Protein AF-A0A383APG3-F1 (afdb_monomer_lite)

Radius of gyration: 12.07 Å; chains: 1; bounding box: 30×22×38 Å

Organism: NCBI:txid408172

Foldseek 3Di:
DAEEEEQEDEEAPADDPVNVVSLVVQLVSQVVVHNYEYEYQEHPCVRRPHPGNYHYHHVHYPPPDPDDD

pLDDT: mean 89.01, std 10.86, range [44.0, 97.19]

Sequence (69 aa):
MKMKIVVVVPYLKSFGGASRYAWELSEYLATQGDDVVITSLYTDKTTYSSDTELKIIDFGDEKNLTQSL

Secondary structure (DSSP, 8-state):
---EEEEE-S-BSS--HHHHHHHHHHHHHHHTT-EEEEEES-B-TTTS--SSS-EEEESS-TT------

Structure (mmCIF, N/CA/C/O backbone):
data_AF-A0A383APG3-F1
#
_entry.id   AF-A0A383APG3-F1
#
loop_
_atom_site.group_PDB
_atom_site.id
_atom_site.type_symbol
_atom_site.label_atom_id
_atom_site.label_alt_id
_atom_site.label_comp_id
_atom_site.label_asym_id
_atom_site.label_entity_id
_atom_site.label_seq_id
_atom_site.pdbx_PDB_ins_code
_atom_site.Cartn_x
_atom_site.Cartn_y
_atom_site.Cartn_z
_atom_site.occupancy
_atom_site.B_iso_or_equiv
_atom_site.auth_seq_id
_atom_site.auth_comp_id
_atom_site.auth_asym_id
_atom_site.auth_atom_id
_atom_site.pdbx_PDB_model_num
ATOM 1 N N . MET A 1 1 ? -19.108 1.212 12.532 1.00 65.19 1 MET A N 1
ATOM 2 C CA . MET A 1 1 ? -19.290 -0.069 11.811 1.00 65.19 1 MET A CA 1
ATOM 3 C C . MET A 1 1 ? -17.991 -0.313 11.066 1.00 65.19 1 MET A C 1
ATOM 5 O O . MET A 1 1 ? -17.547 0.632 10.439 1.00 65.19 1 MET A O 1
ATOM 9 N N . LYS A 1 2 ? -17.369 -1.491 11.178 1.00 85.94 2 LYS A N 1
ATOM 10 C CA . LYS A 1 2 ? -16.124 -1.804 10.456 1.00 85.94 2 LYS A CA 1
ATOM 11 C C . LYS A 1 2 ? -16.460 -2.110 8.995 1.00 85.94 2 LYS A C 1
ATOM 13 O O . LYS A 1 2 ? -17.224 -3.044 8.741 1.00 85.94 2 LYS A O 1
ATOM 18 N N . MET A 1 3 ? -15.955 -1.307 8.067 1.00 94.75 3 MET A N 1
ATOM 19 C CA . MET A 1 3 ? -16.201 -1.434 6.631 1.00 94.75 3 MET A CA 1
ATOM 20 C C . MET A 1 3 ? -15.078 -2.222 5.952 1.00 94.75 3 MET A C 1
ATOM 22 O O . MET A 1 3 ? -13.964 -2.326 6.463 1.00 94.75 3 MET A O 1
ATOM 26 N N . LYS A 1 4 ? -15.391 -2.794 4.786 1.00 96.56 4 LYS A N 1
ATOM 27 C CA . LYS A 1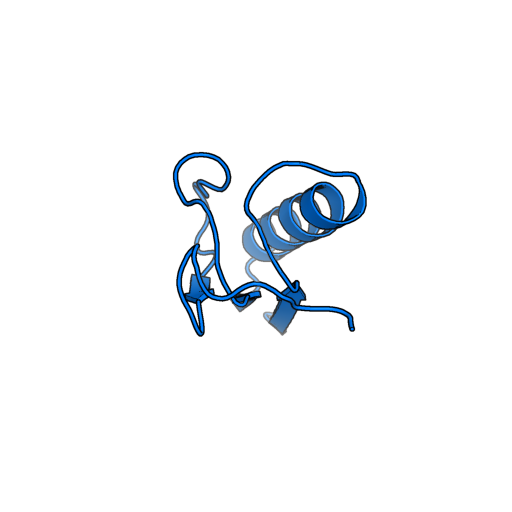 4 ? -14.399 -3.374 3.874 1.00 96.56 4 LYS A CA 1
ATOM 28 C C . LYS A 1 4 ? -14.235 -2.430 2.697 1.00 96.56 4 LYS A C 1
ATOM 30 O O . LYS A 1 4 ? -15.230 -2.119 2.041 1.00 96.56 4 LYS A O 1
ATOM 35 N N . ILE A 1 5 ? -13.015 -1.972 2.449 1.00 96.88 5 ILE A N 1
ATOM 36 C CA . ILE A 1 5 ? -12.739 -0.909 1.481 1.00 96.88 5 ILE A CA 1
ATOM 37 C C . ILE A 1 5 ? -11.651 -1.382 0.524 1.00 96.88 5 ILE A C 1
ATOM 39 O O . ILE A 1 5 ? -10.589 -1.829 0.950 1.00 96.88 5 ILE A O 1
ATOM 43 N N . VAL A 1 6 ? -11.922 -1.270 -0.776 1.00 97.12 6 VAL A N 1
ATOM 44 C CA . VAL A 1 6 ? -10.945 -1.547 -1.831 1.00 97.12 6 VAL A CA 1
ATOM 45 C C . VAL A 1 6 ? -10.596 -0.235 -2.514 1.00 97.12 6 VAL A C 1
ATOM 47 O O . VAL A 1 6 ? -11.459 0.407 -3.112 1.00 97.12 6 VAL A O 1
ATOM 50 N N . VAL A 1 7 ? -9.330 0.154 -2.424 1.00 96.19 7 VAL A N 1
ATOM 51 C CA . VAL A 1 7 ? -8.783 1.338 -3.082 1.00 96.19 7 VAL A CA 1
ATOM 52 C C . VAL A 1 7 ? -8.019 0.874 -4.312 1.00 96.19 7 VAL A C 1
ATOM 54 O O . VAL A 1 7 ? -7.061 0.110 -4.214 1.00 96.19 7 VAL A O 1
ATOM 57 N N . VAL A 1 8 ? -8.471 1.303 -5.488 1.00 94.75 8 VAL A N 1
ATOM 58 C CA . VAL A 1 8 ? -7.842 0.950 -6.765 1.00 94.75 8 VAL A CA 1
ATOM 59 C C . VAL A 1 8 ? -6.973 2.116 -7.209 1.00 94.75 8 VAL A C 1
ATOM 61 O O . VAL A 1 8 ? -7.479 3.200 -7.501 1.00 94.75 8 VAL A O 1
ATOM 64 N N . VAL A 1 9 ? -5.666 1.890 -7.268 1.00 92.12 9 VAL A N 1
ATOM 65 C CA . VAL A 1 9 ? -4.681 2.869 -7.738 1.00 92.12 9 VAL A CA 1
ATOM 66 C C . VAL A 1 9 ? -3.812 2.225 -8.808 1.00 92.12 9 VAL A C 1
ATOM 68 O O . VAL A 1 9 ? -3.377 1.096 -8.635 1.00 92.12 9 VAL A O 1
ATOM 71 N N . PRO A 1 10 ? -3.542 2.907 -9.929 1.00 87.88 10 PRO A N 1
ATOM 72 C CA . PRO A 1 10 ? -2.917 2.263 -11.077 1.00 87.88 10 PRO A CA 1
ATOM 73 C C . PRO A 1 10 ? -1.473 1.826 -10.802 1.00 87.88 10 PRO A C 1
ATOM 75 O O . PRO A 1 10 ? -1.116 0.685 -11.084 1.00 87.88 10 PRO A O 1
ATOM 78 N N . TYR A 1 11 ? -0.643 2.724 -10.260 1.00 90.19 11 TYR A N 1
ATOM 79 C CA . TYR A 1 11 ? 0.798 2.509 -10.140 1.00 90.19 11 TYR A CA 1
ATOM 80 C C . TYR A 1 11 ? 1.392 3.354 -9.003 1.00 90.19 11 TYR A C 1
ATOM 82 O O . TYR A 1 11 ? 1.362 4.586 -9.055 1.00 90.19 11 TYR A O 1
ATOM 90 N N . LEU A 1 12 ? 1.932 2.706 -7.972 1.00 92.44 12 LEU A N 1
ATOM 91 C CA . LEU A 1 12 ? 2.467 3.334 -6.761 1.00 92.44 12 LEU A CA 1
ATOM 92 C C . LEU A 1 12 ? 4.000 3.246 -6.728 1.00 92.44 12 LEU A C 1
ATOM 94 O O . LEU A 1 12 ? 4.586 2.603 -5.866 1.00 92.44 12 LEU A O 1
ATOM 98 N N . LYS A 1 13 ? 4.673 3.900 -7.681 1.00 91.31 13 LYS A N 1
ATOM 99 C CA . LYS A 1 13 ? 6.150 3.937 -7.747 1.00 91.31 13 LYS A CA 1
ATOM 100 C C . LYS A 1 13 ? 6.780 5.129 -7.025 1.00 91.31 13 LYS A C 1
ATOM 102 O O . LYS A 1 13 ? 7.899 5.039 -6.545 1.00 91.31 13 LYS A O 1
ATOM 107 N N . SER A 1 14 ? 6.087 6.262 -6.977 1.00 90.12 14 SER A N 1
ATOM 108 C CA . SER A 1 14 ? 6.546 7.480 -6.301 1.00 90.12 14 SER A CA 1
ATOM 109 C C . SER A 1 14 ? 5.354 8.322 -5.847 1.00 90.12 14 SER A C 1
ATOM 111 O O . SER A 1 14 ? 4.223 8.102 -6.298 1.00 90.12 14 SER A O 1
ATOM 113 N N . PHE A 1 15 ? 5.576 9.273 -4.937 1.00 88.75 15 PHE A N 1
ATOM 114 C CA . PHE A 1 15 ? 4.527 10.178 -4.463 1.00 88.75 15 PHE A CA 1
ATOM 115 C C . PHE A 1 15 ? 4.253 11.304 -5.470 1.00 88.75 15 PHE A C 1
ATOM 117 O O . PHE A 1 15 ? 4.991 12.284 -5.553 1.00 88.75 15 PHE A O 1
ATOM 124 N N . GLY A 1 16 ? 3.151 11.175 -6.205 1.00 88.38 16 GLY A N 1
ATOM 125 C CA . GLY A 1 16 ? 2.456 12.271 -6.878 1.00 88.38 16 GLY A CA 1
ATOM 126 C C . GLY A 1 16 ? 1.199 12.660 -6.094 1.00 88.38 16 GLY A C 1
ATOM 127 O O . GLY A 1 16 ? 0.843 12.003 -5.121 1.00 88.38 16 GLY A O 1
ATOM 128 N N . GLY A 1 17 ? 0.488 13.710 -6.515 1.00 91.50 17 GLY A N 1
ATOM 129 C CA . GLY A 1 17 ? -0.692 14.193 -5.780 1.00 91.50 17 GLY A CA 1
ATOM 130 C C . GLY A 1 17 ? -1.775 13.122 -5.581 1.00 91.50 17 GLY A C 1
ATOM 131 O O . GLY A 1 17 ? -2.232 12.904 -4.463 1.00 91.50 17 GLY A O 1
ATOM 132 N N . ALA A 1 18 ? -2.137 12.407 -6.650 1.00 90.56 18 ALA A N 1
ATOM 133 C CA . ALA A 1 18 ? -3.171 11.375 -6.595 1.00 90.56 18 ALA A CA 1
ATOM 134 C C . ALA A 1 18 ? -2.745 10.143 -5.779 1.00 90.56 18 ALA A C 1
ATOM 136 O O . ALA A 1 18 ? -3.518 9.657 -4.957 1.00 90.56 18 ALA A O 1
ATOM 137 N N . SER A 1 19 ? -1.515 9.656 -5.977 1.00 92.50 19 SER A N 1
ATOM 138 C CA . SER A 1 19 ? -1.013 8.485 -5.253 1.00 92.50 19 SER A CA 1
ATOM 139 C C . SER A 1 19 ? -0.798 8.776 -3.769 1.00 92.50 19 SER A C 1
ATOM 141 O O . SER A 1 19 ? -1.156 7.952 -2.933 1.00 92.50 19 SER A O 1
ATOM 143 N N . ARG A 1 20 ? -0.321 9.980 -3.428 1.00 93.44 20 ARG A N 1
ATOM 144 C CA . ARG A 1 20 ? -0.201 10.435 -2.040 1.00 93.44 20 ARG A CA 1
ATOM 145 C C . ARG A 1 20 ? -1.556 10.544 -1.352 1.00 93.44 20 ARG A C 1
ATOM 147 O O . ARG A 1 20 ? -1.706 10.030 -0.253 1.00 93.44 20 ARG A O 1
ATOM 154 N N . TYR A 1 21 ? -2.540 11.163 -2.004 1.00 94.88 21 TYR A N 1
ATOM 155 C CA . TYR A 1 21 ? -3.887 11.273 -1.445 1.00 94.88 21 TYR A CA 1
ATOM 156 C C . TYR A 1 21 ? -4.513 9.898 -1.199 1.00 94.88 21 TYR A C 1
ATOM 158 O O . TYR A 1 21 ? -5.018 9.637 -0.111 1.00 94.88 21 TYR A O 1
ATOM 166 N N . ALA A 1 22 ? -4.450 9.006 -2.194 1.00 95.31 22 ALA A N 1
ATOM 167 C CA . ALA A 1 22 ? -4.986 7.657 -2.063 1.00 95.31 22 ALA A CA 1
ATOM 168 C C . ALA A 1 22 ? -4.306 6.891 -0.921 1.00 95.31 22 ALA A C 1
ATOM 170 O O . ALA A 1 22 ? -4.990 6.228 -0.144 1.00 95.31 22 ALA A O 1
ATOM 171 N N . TRP A 1 23 ? -2.985 7.018 -0.790 1.00 95.38 23 TRP A N 1
ATOM 172 C CA . TRP A 1 23 ? -2.227 6.403 0.293 1.00 95.38 23 TRP A CA 1
ATOM 173 C C . TRP A 1 23 ? -2.632 6.939 1.670 1.00 95.38 23 TRP A C 1
ATOM 175 O O . TRP A 1 23 ? -3.078 6.168 2.513 1.00 95.38 23 TRP A O 1
ATOM 185 N N . GLU A 1 24 ? -2.555 8.256 1.883 1.00 95.06 24 GLU A N 1
ATOM 186 C CA . GLU A 1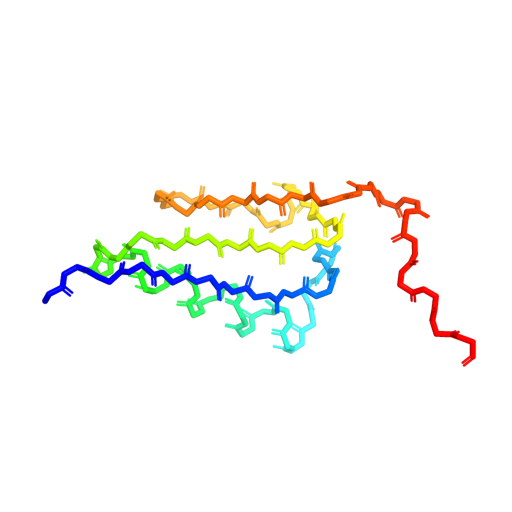 24 ? -2.866 8.883 3.177 1.00 95.06 24 GLU A CA 1
ATOM 187 C C . GLU A 1 24 ? -4.327 8.649 3.597 1.00 95.06 24 GLU A C 1
ATOM 189 O O . GLU A 1 24 ? -4.605 8.416 4.774 1.00 95.06 24 GLU A O 1
ATOM 194 N N . LEU A 1 25 ? -5.265 8.643 2.644 1.00 96.06 25 LEU A N 1
ATOM 195 C CA . LEU A 1 25 ? -6.658 8.283 2.909 1.00 96.06 25 LEU A CA 1
ATOM 196 C C . LEU A 1 25 ? -6.791 6.818 3.340 1.00 96.06 25 LEU A C 1
ATOM 198 O O . LEU A 1 25 ? -7.539 6.521 4.268 1.00 96.06 25 LEU A O 1
ATOM 202 N N . SER A 1 26 ? -6.083 5.908 2.671 1.00 96.19 26 SER A N 1
ATOM 203 C CA . SER A 1 26 ? -6.146 4.478 2.983 1.00 96.19 26 SER A CA 1
ATOM 204 C C . SER A 1 26 ? -5.573 4.181 4.367 1.00 96.19 26 SER A C 1
ATOM 206 O O . SER A 1 26 ? -6.198 3.454 5.138 1.00 96.19 26 SER A O 1
ATOM 208 N N . GLU A 1 27 ? -4.444 4.807 4.709 1.00 95.75 27 GLU A N 1
ATOM 209 C CA . GLU A 1 27 ? -3.869 4.775 6.057 1.00 95.75 27 GLU A CA 1
ATOM 210 C C . GLU A 1 27 ? -4.874 5.284 7.087 1.00 95.75 27 GLU A C 1
ATOM 212 O O . GLU A 1 27 ? -5.178 4.597 8.060 1.00 95.75 27 GLU A O 1
ATOM 217 N N . TYR A 1 28 ? -5.457 6.463 6.852 1.00 95.44 28 TYR A N 1
ATOM 218 C CA . TYR A 1 28 ? -6.445 7.029 7.762 1.00 95.44 28 TYR A CA 1
ATOM 219 C C . TYR A 1 28 ? -7.621 6.070 7.994 1.00 95.44 28 TYR A C 1
ATOM 221 O O . TYR A 1 28 ? -7.960 5.797 9.144 1.00 95.44 28 TYR A O 1
ATOM 229 N N . LEU A 1 29 ? -8.201 5.499 6.938 1.00 95.31 29 LEU A N 1
ATOM 230 C CA . LEU A 1 29 ? -9.300 4.535 7.052 1.00 95.31 29 LEU A CA 1
ATOM 231 C C . LEU A 1 29 ? -8.889 3.286 7.850 1.00 95.31 29 LEU A C 1
ATOM 233 O O . LEU A 1 29 ? -9.630 2.849 8.733 1.00 95.31 29 LEU A O 1
ATOM 237 N N . ALA A 1 30 ? -7.681 2.764 7.624 1.00 95.00 30 ALA A N 1
ATOM 238 C CA . ALA A 1 30 ? -7.150 1.646 8.400 1.00 95.00 30 ALA A CA 1
ATOM 239 C C . ALA A 1 30 ? -7.021 2.002 9.894 1.00 95.00 30 ALA A C 1
ATOM 241 O O . ALA A 1 30 ? -7.410 1.206 10.751 1.00 95.00 30 ALA A O 1
ATOM 242 N N . THR A 1 31 ? -6.586 3.224 10.238 1.00 94.44 31 THR A N 1
ATOM 243 C CA . THR A 1 31 ? -6.539 3.679 11.646 1.00 94.44 31 THR A CA 1
ATOM 244 C C . THR A 1 31 ? -7.915 3.796 12.302 1.00 94.44 31 THR A C 1
ATOM 246 O O . THR A 1 31 ? -8.019 3.674 13.521 1.00 94.44 31 THR A O 1
ATOM 249 N N . GLN A 1 32 ? -8.984 3.997 11.524 1.00 93.75 32 GLN A N 1
ATOM 250 C CA . GLN A 1 32 ? -10.360 3.983 12.040 1.00 93.75 32 GLN A CA 1
ATOM 251 C C . GLN A 1 32 ? -10.888 2.558 12.282 1.00 93.75 32 GLN A C 1
ATOM 253 O O . GLN A 1 32 ? -12.002 2.374 12.776 1.00 93.75 32 GLN A O 1
ATOM 258 N N . GLY A 1 33 ? -10.075 1.543 11.981 1.00 93.56 33 GLY A N 1
ATOM 259 C CA . GLY A 1 33 ? -10.375 0.137 12.196 1.00 93.56 33 GLY A CA 1
ATOM 260 C C . GLY A 1 33 ? -11.017 -0.555 10.997 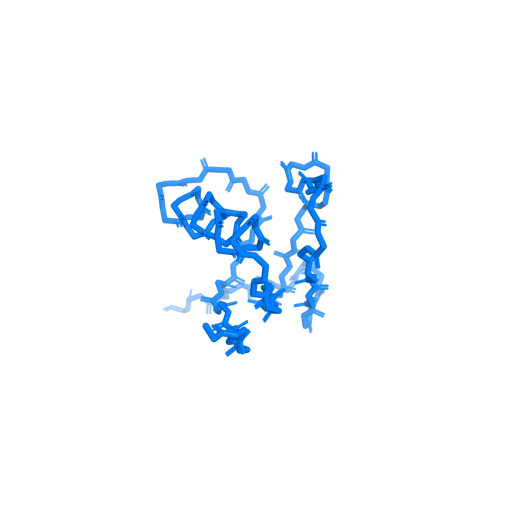1.00 93.56 33 GLY A C 1
ATOM 261 O O . GLY A 1 33 ? -11.427 -1.706 11.160 1.00 93.56 33 GLY A O 1
ATOM 262 N N . ASP A 1 34 ? -11.108 0.092 9.830 1.00 95.25 34 ASP A N 1
ATOM 263 C CA . ASP A 1 34 ? -11.622 -0.513 8.595 1.00 95.25 34 ASP A CA 1
ATOM 264 C C . ASP A 1 34 ? -10.639 -1.541 7.999 1.00 95.25 34 ASP A C 1
ATOM 266 O O . ASP A 1 34 ? -9.429 -1.456 8.190 1.00 95.25 34 ASP A O 1
ATOM 270 N N . ASP A 1 35 ? -11.155 -2.549 7.282 1.00 95.75 35 ASP A N 1
ATOM 271 C CA . ASP A 1 35 ? -10.333 -3.519 6.532 1.00 95.75 35 ASP A CA 1
ATOM 272 C C . ASP A 1 35 ? -10.076 -2.951 5.133 1.00 95.75 35 ASP A C 1
ATOM 274 O O . ASP A 1 35 ? -10.943 -3.013 4.251 1.00 95.75 35 ASP A O 1
ATOM 278 N N . VAL A 1 36 ? -8.907 -2.332 4.968 1.00 97.06 36 VAL A N 1
ATOM 279 C CA . VAL A 1 36 ? -8.530 -1.592 3.761 1.00 97.06 36 VAL A CA 1
ATOM 280 C C . VAL A 1 36 ? -7.555 -2.409 2.922 1.00 97.06 36 VAL A C 1
ATOM 282 O O . VAL A 1 36 ? -6.509 -2.857 3.397 1.00 97.06 36 VAL A O 1
ATOM 285 N N . VAL A 1 37 ? -7.896 -2.573 1.647 1.00 97.19 37 VAL A N 1
ATOM 286 C CA . VAL A 1 37 ? -7.040 -3.201 0.643 1.00 97.19 37 VAL A CA 1
ATOM 287 C C . VAL A 1 37 ? -6.721 -2.182 -0.438 1.00 97.19 37 VAL A C 1
ATOM 289 O O . VAL A 1 37 ? -7.618 -1.712 -1.139 1.00 97.19 37 VAL A O 1
ATOM 292 N N . ILE A 1 38 ? -5.440 -1.880 -0.614 1.00 96.56 38 ILE A N 1
ATOM 293 C CA . ILE A 1 38 ? -4.946 -1.200 -1.805 1.00 96.56 38 ILE A CA 1
ATOM 294 C C . ILE A 1 38 ? -4.676 -2.253 -2.869 1.00 96.56 38 ILE A C 1
ATOM 296 O O . ILE A 1 38 ? -3.969 -3.234 -2.641 1.00 96.56 38 ILE A O 1
ATOM 300 N N . THR A 1 39 ? -5.239 -2.033 -4.046 1.00 95.44 39 THR A N 1
ATOM 301 C CA . THR A 1 39 ? -4.979 -2.846 -5.227 1.00 95.44 39 THR A CA 1
ATOM 302 C C . THR A 1 39 ? -4.305 -1.988 -6.280 1.00 95.44 39 THR A C 1
ATOM 304 O O . THR A 1 39 ? -4.765 -0.879 -6.571 1.00 95.44 39 THR A O 1
ATOM 307 N N . SER A 1 40 ? -3.200 -2.486 -6.825 1.00 93.25 40 SER A N 1
ATOM 308 C CA . SER A 1 40 ? -2.424 -1.767 -7.830 1.00 93.25 40 SER A CA 1
ATOM 309 C C . SER A 1 40 ? -1.777 -2.711 -8.835 1.00 93.25 40 SER A C 1
ATOM 311 O O . SER A 1 40 ? -1.755 -3.923 -8.627 1.00 93.25 40 SER A O 1
ATOM 313 N N . LEU A 1 41 ? -1.254 -2.188 -9.946 1.00 92.06 41 LEU A N 1
ATOM 314 C CA . LEU A 1 41 ? -0.390 -3.005 -10.806 1.00 92.06 41 LEU A CA 1
ATOM 315 C C . LEU A 1 41 ? 0.976 -3.229 -10.162 1.00 92.06 41 LEU A C 1
ATOM 317 O O . LEU A 1 41 ? 1.529 -4.313 -10.289 1.00 92.06 41 LEU A O 1
ATOM 321 N N . TYR A 1 42 ? 1.503 -2.224 -9.472 1.00 92.75 42 TYR A N 1
ATOM 322 C CA . TYR A 1 42 ? 2.776 -2.300 -8.774 1.00 92.75 42 TYR A CA 1
ATOM 323 C C . TYR A 1 42 ? 2.849 -1.234 -7.688 1.00 92.75 42 TYR A C 1
ATOM 325 O O . TYR A 1 42 ? 2.520 -0.065 -7.928 1.00 92.75 42 TYR A O 1
ATOM 333 N N . THR A 1 43 ? 3.385 -1.640 -6.541 1.00 93.81 43 THR A N 1
ATOM 334 C CA . THR A 1 43 ? 3.718 -0.767 -5.424 1.00 93.81 43 THR A CA 1
ATOM 335 C C . THR A 1 43 ? 5.191 -0.897 -5.079 1.00 93.81 43 THR A C 1
ATOM 337 O O . THR A 1 43 ? 5.680 -1.982 -4.763 1.00 93.81 43 THR A O 1
ATOM 340 N N . ASP A 1 44 ? 5.901 0.227 -5.069 1.00 93.06 44 ASP A N 1
ATOM 341 C CA . ASP A 1 44 ? 7.215 0.305 -4.448 1.00 93.06 44 ASP A CA 1
ATOM 342 C C . ASP A 1 44 ? 7.051 0.316 -2.924 1.00 93.06 44 ASP A C 1
ATOM 344 O O . ASP A 1 44 ? 6.774 1.348 -2.315 1.00 93.06 44 ASP A O 1
ATOM 348 N N . LYS A 1 45 ? 7.255 -0.848 -2.306 1.00 90.94 45 LYS A N 1
ATOM 349 C CA . LYS A 1 45 ? 7.113 -1.059 -0.856 1.00 90.94 45 LYS A CA 1
ATOM 350 C C . LYS A 1 45 ? 8.206 -0.384 -0.023 1.00 90.94 45 LYS A C 1
ATOM 352 O O . LYS A 1 45 ? 8.103 -0.378 1.199 1.00 90.94 45 LYS A O 1
ATOM 357 N N . THR A 1 46 ? 9.245 0.166 -0.655 1.00 91.88 46 THR A N 1
ATOM 358 C CA . THR A 1 46 ? 10.233 1.006 0.040 1.00 91.88 46 THR A CA 1
ATOM 359 C C . THR A 1 46 ? 9.728 2.436 0.211 1.00 91.88 46 THR A C 1
ATOM 361 O O . THR A 1 46 ? 9.954 3.044 1.252 1.00 91.88 46 THR A O 1
ATOM 364 N N . THR A 1 47 ? 8.998 2.948 -0.785 1.00 90.31 47 THR A N 1
ATOM 365 C CA . THR A 1 47 ? 8.368 4.275 -0.753 1.00 90.31 47 THR A CA 1
ATOM 366 C C . THR A 1 47 ? 7.031 4.245 -0.007 1.00 90.31 47 THR A C 1
ATOM 368 O O . THR A 1 47 ? 6.725 5.145 0.773 1.00 90.31 47 THR A O 1
ATOM 371 N N . TYR A 1 48 ? 6.235 3.204 -0.245 1.00 88.81 48 TYR A N 1
ATOM 372 C CA . TYR A 1 48 ? 4.903 2.988 0.315 1.00 88.81 48 TYR A CA 1
ATOM 373 C C . TYR A 1 48 ? 4.950 1.892 1.382 1.00 88.81 48 TYR A C 1
ATOM 375 O O . TYR A 1 48 ? 4.459 0.778 1.192 1.00 88.81 48 TYR A O 1
ATOM 383 N N . SER A 1 49 ? 5.595 2.208 2.503 1.00 86.50 49 SER A N 1
ATOM 384 C CA . SER 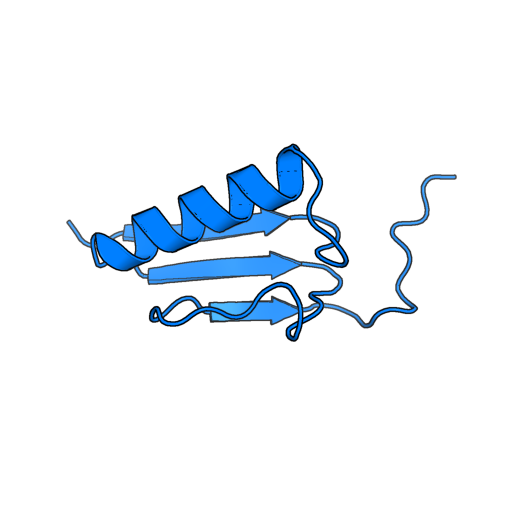A 1 49 ? 5.621 1.363 3.696 1.00 86.50 49 SER A CA 1
ATOM 385 C C . SER A 1 49 ? 4.528 1.801 4.666 1.00 86.50 49 SER A C 1
ATOM 387 O O . SER A 1 49 ? 4.455 2.979 5.019 1.00 86.50 49 SER A O 1
ATOM 389 N N . SER A 1 50 ? 3.690 0.861 5.092 1.00 83.19 50 SER A N 1
ATOM 390 C CA . SER A 1 50 ? 2.625 1.101 6.064 1.00 83.19 50 SER A CA 1
ATOM 391 C C . SER A 1 50 ? 2.995 0.508 7.420 1.00 83.19 50 SER A C 1
ATOM 393 O O . SER A 1 50 ? 3.489 -0.618 7.477 1.00 83.19 50 SER A O 1
ATOM 395 N N . ASP A 1 51 ? 2.709 1.249 8.492 1.00 82.50 51 ASP A N 1
ATOM 396 C CA . ASP A 1 51 ? 2.744 0.748 9.872 1.00 82.50 51 ASP A CA 1
ATOM 397 C C . ASP A 1 51 ? 1.345 0.296 10.354 1.00 82.50 51 ASP A C 1
ATOM 399 O O . ASP A 1 51 ? 1.179 -0.103 11.509 1.00 82.50 51 ASP A O 1
ATOM 403 N N . THR A 1 52 ? 0.318 0.371 9.495 1.00 84.38 52 THR A N 1
ATOM 404 C CA . THR A 1 52 ? -1.064 -0.034 9.804 1.00 84.38 52 THR A CA 1
ATOM 405 C C . THR A 1 52 ? -1.393 -1.428 9.248 1.00 84.38 52 THR A C 1
ATOM 407 O O . THR A 1 52 ? -0.600 -2.043 8.539 1.00 84.38 52 THR A O 1
ATOM 410 N N . GLU A 1 53 ? -2.582 -1.970 9.558 1.00 83.44 53 GLU A N 1
ATOM 411 C CA . GLU A 1 53 ? -3.059 -3.265 9.019 1.00 83.44 53 GLU A CA 1
ATOM 412 C C . GLU A 1 53 ? -3.471 -3.205 7.527 1.00 83.44 53 GLU A C 1
ATOM 414 O O . GLU A 1 53 ? -4.198 -4.072 7.031 1.00 83.44 53 GLU A O 1
ATOM 419 N N . LEU A 1 54 ? -3.023 -2.180 6.801 1.00 91.50 54 LEU A N 1
ATOM 420 C CA . LEU A 1 54 ? -3.290 -1.980 5.386 1.00 91.50 54 LEU A CA 1
ATOM 421 C C . LEU A 1 54 ? -2.729 -3.143 4.554 1.00 91.50 54 LEU A C 1
ATOM 423 O O . LEU A 1 54 ? -1.542 -3.468 4.604 1.00 91.50 54 LEU A O 1
ATOM 427 N N . LYS A 1 55 ? -3.578 -3.757 3.728 1.00 93.69 55 LYS A N 1
ATOM 428 C CA . LYS A 1 55 ? -3.150 -4.812 2.801 1.00 93.69 55 LYS A CA 1
ATOM 429 C C . LYS A 1 55 ? -2.894 -4.228 1.424 1.00 93.69 55 LYS A C 1
ATOM 431 O O . LYS A 1 55 ? -3.711 -3.474 0.907 1.00 93.69 55 LYS A O 1
ATOM 436 N N . ILE A 1 56 ? -1.799 -4.645 0.801 1.00 94.00 56 ILE A N 1
ATOM 437 C CA . ILE A 1 56 ? -1.442 -4.249 -0.563 1.00 94.00 56 ILE A CA 1
ATOM 438 C C . ILE A 1 56 ? -1.425 -5.498 -1.438 1.00 94.00 56 ILE A C 1
ATOM 440 O O . ILE A 1 56 ? -0.729 -6.469 -1.129 1.00 94.00 56 ILE A O 1
ATOM 444 N N . ILE A 1 57 ? -2.199 -5.471 -2.520 1.00 95.06 57 ILE A N 1
ATOM 445 C CA . ILE A 1 57 ? -2.245 -6.523 -3.534 1.00 95.06 57 ILE A CA 1
ATOM 446 C C . ILE A 1 57 ? -1.793 -5.922 -4.861 1.00 95.06 57 ILE A C 1
ATOM 448 O O . ILE A 1 57 ? -2.484 -5.086 -5.445 1.00 95.06 57 ILE A O 1
ATOM 452 N N . ASP A 1 58 ? -0.642 -6.387 -5.335 1.00 93.56 58 ASP A N 1
ATOM 453 C CA . ASP A 1 58 ? -0.096 -6.011 -6.633 1.00 93.56 58 ASP A CA 1
ATOM 454 C C . ASP A 1 58 ? -0.460 -7.082 -7.673 1.00 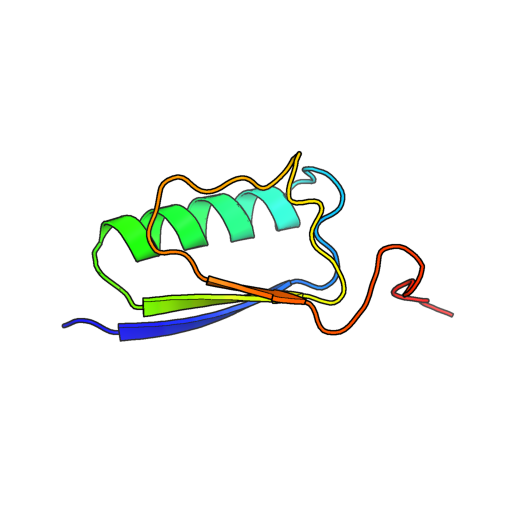93.56 58 ASP A C 1
ATOM 456 O O . ASP A 1 58 ? -0.270 -8.278 -7.443 1.00 93.56 58 ASP A O 1
ATOM 460 N N . PHE A 1 59 ? -0.998 -6.661 -8.818 1.00 91.88 59 PHE A N 1
ATOM 461 C CA . PHE A 1 59 ? -1.356 -7.548 -9.934 1.00 91.88 59 PHE A CA 1
ATOM 462 C C . PHE A 1 59 ? -0.221 -7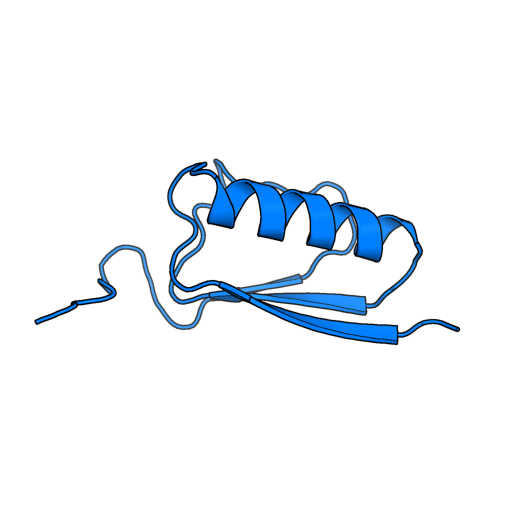.742 -10.950 1.00 91.88 59 PHE A C 1
ATOM 464 O O . PHE A 1 59 ? -0.375 -8.483 -11.921 1.00 91.88 59 PHE A O 1
ATOM 471 N N . GLY A 1 60 ? 0.904 -7.063 -10.756 1.00 90.19 60 GLY A N 1
ATOM 472 C CA . GLY A 1 60 ? 2.040 -7.045 -11.662 1.00 90.19 60 GLY A CA 1
ATOM 473 C C . GLY A 1 60 ? 3.353 -6.742 -10.952 1.00 90.19 60 GLY A C 1
ATOM 474 O O . GLY A 1 60 ? 3.485 -6.909 -9.740 1.00 90.19 60 GLY A O 1
ATOM 475 N N . ASP A 1 61 ? 4.334 -6.305 -11.735 1.00 89.00 61 ASP A N 1
ATOM 476 C CA . ASP A 1 61 ? 5.637 -5.856 -11.256 1.00 89.00 61 ASP A CA 1
ATOM 477 C C . ASP A 1 61 ? 5.997 -4.474 -11.834 1.00 89.00 61 ASP A C 1
ATOM 479 O O . ASP A 1 61 ? 5.223 -3.869 -12.577 1.00 89.00 61 ASP A O 1
ATOM 483 N N . GLU A 1 62 ? 7.181 -3.956 -11.500 1.00 86.50 62 GLU A N 1
ATOM 484 C CA . GLU A 1 62 ? 7.647 -2.637 -11.955 1.00 86.50 62 GLU A CA 1
ATOM 485 C C . GLU A 1 62 ? 7.723 -2.505 -13.495 1.00 86.50 62 GLU A C 1
ATOM 487 O O . GLU A 1 62 ? 7.752 -1.400 -14.042 1.00 86.50 62 GLU A O 1
ATOM 492 N N . LYS A 1 63 ? 7.786 -3.621 -14.227 1.00 84.88 63 LYS A N 1
ATOM 493 C CA . LYS A 1 63 ? 7.855 -3.650 -15.695 1.00 84.88 63 LYS A CA 1
ATOM 494 C C . LYS A 1 63 ? 6.474 -3.713 -16.334 1.00 84.88 63 LYS A C 1
ATOM 496 O O . LYS A 1 63 ? 6.365 -3.453 -17.535 1.00 84.88 63 LYS A O 1
ATOM 501 N N . ASN A 1 64 ? 5.428 -3.991 -15.557 1.00 75.31 64 ASN A N 1
ATOM 502 C CA . ASN A 1 64 ? 4.042 -3.893 -15.995 1.00 75.31 64 ASN A CA 1
ATOM 503 C C . ASN A 1 64 ? 3.654 -2.411 -16.085 1.00 75.31 64 ASN A C 1
ATOM 505 O O . ASN A 1 64 ? 2.977 -1.857 -15.220 1.00 75.31 64 ASN A O 1
ATOM 509 N N . LEU A 1 65 ? 4.124 -1.749 -17.144 1.00 66.38 65 LEU A N 1
ATOM 510 C CA . LEU A 1 65 ? 3.752 -0.376 -17.457 1.00 66.38 65 LEU A CA 1
ATOM 511 C C . LEU A 1 65 ? 2.235 -0.296 -17.657 1.00 66.38 65 LEU A C 1
ATOM 513 O O . LEU A 1 65 ? 1.663 -1.040 -18.454 1.00 66.38 65 LEU A O 1
ATOM 517 N N . THR A 1 66 ? 1.596 0.673 -16.999 1.00 63.44 66 THR A N 1
ATOM 518 C CA . THR A 1 66 ? 0.311 1.228 -17.439 1.00 63.44 66 THR A CA 1
ATOM 519 C C . THR A 1 66 ? 0.541 1.910 -18.779 1.00 63.44 66 THR A C 1
ATOM 521 O O . THR A 1 66 ? 0.751 3.121 -18.846 1.00 63.44 66 THR A O 1
ATOM 524 N N . GLN A 1 67 ? 0.645 1.137 -19.850 1.00 52.59 67 GLN A N 1
ATOM 525 C CA . GLN A 1 67 ? 0.862 1.706 -21.162 1.00 52.59 67 GLN A CA 1
ATOM 526 C C . GLN A 1 67 ? -0.443 2.377 -21.602 1.00 52.59 67 GLN A C 1
ATOM 528 O O . GLN A 1 67 ? -1.392 1.709 -22.003 1.00 52.59 67 GLN A O 1
ATOM 533 N N . SER A 1 68 ? -0.490 3.704 -21.508 1.00 52.81 68 SER A N 1
ATOM 534 C CA . SER A 1 68 ? -1.342 4.501 -22.385 1.00 52.81 68 SER A CA 1
ATOM 535 C C . SER A 1 68 ? -0.681 4.491 -23.763 1.00 52.81 68 SER A C 1
ATOM 537 O O . SER A 1 68 ? 0.462 4.936 -23.891 1.00 52.81 68 SER A O 1
ATOM 539 N N . LEU A 1 69 ? -1.368 3.921 -24.755 1.00 44.00 69 LEU A N 1
ATOM 540 C CA . LEU A 1 69 ? -1.117 4.205 -26.171 1.00 44.00 69 LEU A CA 1
ATOM 541 C C . LEU A 1 69 ? -1.563 5.634 -26.494 1.00 44.00 69 LEU A C 1
ATOM 543 O O . LEU A 1 69 ? -2.610 6.050 -25.945 1.00 44.00 69 LEU A O 1
#